Protein AF-A0A136NRT7-F1 (afdb_monomer_lite)

Structure (mmCIF, N/CA/C/O backbone):
data_AF-A0A136NRT7-F1
#
_entry.id   AF-A0A136NRT7-F1
#
loop_
_atom_site.group_PDB
_atom_site.id
_atom_site.type_symbol
_atom_site.label_atom_id
_atom_site.label_alt_id
_atom_site.label_comp_id
_atom_site.label_asym_id
_atom_site.label_entity_id
_atom_site.label_seq_id
_atom_site.pdbx_PDB_ins_code
_atom_site.Cartn_x
_atom_site.Cartn_y
_atom_site.Cartn_z
_atom_site.occupancy
_atom_site.B_iso_or_equiv
_atom_site.auth_seq_id
_atom_site.auth_comp_id
_atom_site.auth_asym_id
_atom_site.auth_atom_id
_atom_site.pdbx_PDB_model_num
ATOM 1 N N . MET A 1 1 ? -25.455 27.389 48.314 1.00 62.44 1 MET A N 1
ATOM 2 C CA . MET A 1 1 ? -24.664 26.148 48.124 1.00 62.44 1 MET A CA 1
ATOM 3 C C . MET A 1 1 ? -24.700 25.639 46.678 1.00 62.44 1 MET A C 1
ATOM 5 O O . MET A 1 1 ? -23.648 25.591 46.067 1.00 62.44 1 MET A O 1
ATOM 9 N N . LYS A 1 2 ? -25.865 25.372 46.060 1.00 59.81 2 LYS A N 1
ATOM 10 C CA . LYS A 1 2 ? -25.959 24.835 44.675 1.00 59.81 2 LYS A CA 1
ATOM 11 C C . LYS A 1 2 ? -25.265 25.674 43.575 1.00 59.81 2 LYS A C 1
ATOM 13 O O . LYS A 1 2 ? -24.617 25.111 42.704 1.00 59.81 2 LYS A O 1
ATOM 18 N N . LYS A 1 3 ? -25.339 27.013 43.639 1.00 60.66 3 LYS A N 1
ATOM 19 C CA . LYS A 1 3 ? -24.697 27.920 42.656 1.00 60.66 3 LYS A CA 1
ATOM 20 C C . LYS A 1 3 ? -23.161 27.921 42.726 1.00 60.66 3 LYS A C 1
ATOM 22 O O . LYS A 1 3 ? -22.510 28.147 41.716 1.00 60.66 3 LYS A O 1
ATOM 27 N N . SER A 1 4 ? -22.597 27.629 43.901 1.00 67.88 4 SER A N 1
ATOM 28 C CA . SER A 1 4 ? -21.144 27.531 44.093 1.00 67.88 4 SER A CA 1
ATOM 29 C C . SER A 1 4 ? -20.581 26.259 43.452 1.00 67.88 4 SER A C 1
ATOM 31 O O . SER A 1 4 ? -19.532 26.335 42.829 1.00 67.88 4 SER A O 1
ATOM 33 N N . PHE A 1 5 ? -21.314 25.139 43.487 1.00 79.19 5 PHE A N 1
ATOM 34 C CA . PHE A 1 5 ? -20.915 23.916 42.777 1.00 79.19 5 PHE A CA 1
ATOM 35 C C . PHE A 1 5 ? -20.876 24.097 41.257 1.00 79.19 5 PHE A C 1
ATOM 37 O O . PHE A 1 5 ? -19.944 23.628 40.614 1.00 79.19 5 PHE A O 1
ATOM 44 N N . ILE A 1 6 ? -21.851 24.813 40.688 1.00 82.56 6 ILE A N 1
ATOM 45 C CA . ILE A 1 6 ? -21.887 25.111 39.246 1.00 82.56 6 ILE A CA 1
ATOM 46 C C . ILE A 1 6 ? -20.675 25.955 38.845 1.00 82.56 6 ILE A C 1
ATOM 48 O O . ILE A 1 6 ? -20.035 25.682 37.836 1.00 82.56 6 ILE A O 1
ATOM 52 N N . PHE A 1 7 ? -20.327 26.951 39.659 1.00 81.25 7 PHE A N 1
ATOM 53 C CA . PHE A 1 7 ? -19.180 27.813 39.398 1.00 81.25 7 PHE A CA 1
ATOM 54 C C . PHE A 1 7 ? -17.852 27.045 39.466 1.00 81.25 7 PHE A C 1
ATOM 56 O O . PHE A 1 7 ? -17.025 27.163 38.567 1.00 81.25 7 PHE A O 1
ATOM 63 N N . SER A 1 8 ? -17.679 26.188 40.477 1.00 80.50 8 SER A N 1
ATOM 64 C CA . SER A 1 8 ? -16.511 25.307 40.587 1.00 80.50 8 SER A CA 1
ATOM 65 C C . SER A 1 8 ? -16.419 24.310 39.427 1.00 80.50 8 SER A C 1
ATOM 67 O O . SER A 1 8 ? -15.330 24.058 38.924 1.00 80.50 8 SER A O 1
ATOM 69 N N . PHE A 1 9 ? -17.551 23.781 38.958 1.00 80.56 9 PHE A N 1
ATOM 70 C CA . PHE A 1 9 ? -17.604 22.874 37.812 1.00 80.56 9 PHE A CA 1
ATOM 71 C C . PHE A 1 9 ? -17.206 23.565 36.497 1.00 80.56 9 PHE A C 1
ATOM 73 O O . PHE A 1 9 ? -16.439 23.011 35.713 1.00 80.56 9 PHE A O 1
ATOM 80 N N . LEU A 1 10 ? -17.656 24.806 36.285 1.00 79.81 10 LEU A N 1
ATOM 81 C CA . LEU A 1 10 ? -17.279 25.612 35.118 1.00 79.81 10 LEU A CA 1
ATOM 82 C C . LEU A 1 10 ? -15.787 25.982 35.120 1.00 79.81 10 LEU A C 1
ATOM 84 O O . LEU A 1 10 ? -15.146 25.938 34.072 1.00 79.81 10 LEU A O 1
ATOM 88 N N . LEU A 1 11 ? -15.218 26.272 36.293 1.00 79.62 11 LEU A N 1
ATOM 89 C CA . LEU A 1 11 ? -13.782 26.522 36.460 1.00 79.62 11 LEU A CA 1
ATOM 90 C C . LEU A 1 11 ? -12.930 25.309 36.058 1.00 79.62 11 LEU A C 1
ATOM 92 O O . LEU A 1 11 ? -11.921 25.467 35.374 1.00 79.62 11 LEU A O 1
ATOM 96 N N . ILE A 1 12 ? -13.367 24.099 36.416 1.00 80.56 12 ILE A N 1
ATOM 97 C CA . ILE A 1 12 ? -12.674 22.850 36.065 1.00 80.56 12 ILE A CA 1
ATOM 98 C C . ILE A 1 12 ? -12.711 22.599 34.550 1.00 80.56 12 ILE A C 1
ATOM 100 O O . ILE A 1 12 ? -11.695 22.227 33.967 1.00 80.56 12 ILE A O 1
ATOM 104 N N . LEU A 1 13 ? -13.847 22.855 33.895 1.00 73.50 13 LEU A N 1
ATOM 105 C CA . LEU A 1 13 ? -13.987 22.718 32.439 1.00 73.50 13 LEU A CA 1
ATOM 106 C C . LEU A 1 13 ? -13.088 23.693 31.664 1.00 73.50 13 LEU A C 1
ATOM 108 O O . LEU A 1 13 ? -12.546 23.323 30.627 1.00 73.50 13 LEU A O 1
ATOM 112 N N . SER A 1 14 ? -12.889 24.912 32.177 1.00 72.94 14 SER A N 1
ATOM 113 C CA . SER A 1 14 ? -12.025 25.918 31.538 1.00 72.94 14 SER A CA 1
ATOM 114 C C . SER A 1 14 ? -10.520 25.672 31.696 1.00 72.94 14 SER A C 1
ATOM 116 O O . SER A 1 14 ? -9.730 26.275 30.977 1.00 72.94 14 SER A O 1
ATOM 118 N N . ALA A 1 15 ? -10.115 24.795 32.620 1.00 75.94 15 ALA A N 1
ATOM 119 C CA . ALA A 1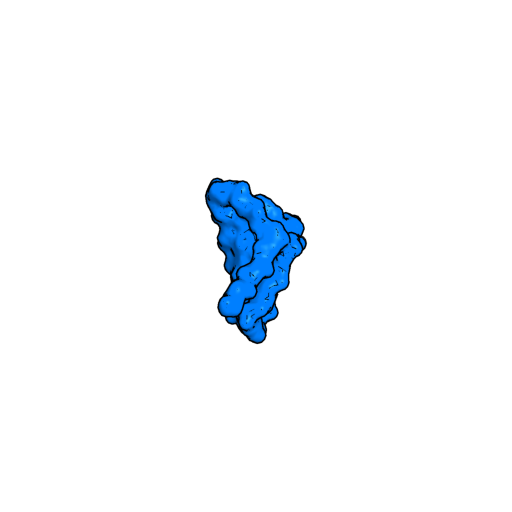 15 ? -8.712 24.471 32.884 1.00 75.94 15 ALA A CA 1
ATOM 120 C C . ALA A 1 15 ? -8.207 23.252 32.090 1.00 75.94 15 ALA A C 1
ATOM 122 O O . ALA A 1 15 ? -7.029 22.900 32.173 1.00 75.94 15 ALA A O 1
ATOM 123 N N . ALA A 1 16 ? -9.080 22.582 31.332 1.00 76.81 16 ALA A N 1
ATOM 124 C CA . ALA A 1 16 ? -8.680 21.470 30.485 1.00 76.81 16 ALA A CA 1
ATOM 125 C C . ALA A 1 16 ? -7.903 21.991 29.265 1.00 76.81 16 ALA A C 1
ATOM 127 O O . ALA A 1 16 ? -8.403 22.817 28.502 1.00 76.81 16 ALA A O 1
ATOM 128 N N . ASN A 1 17 ? -6.687 21.484 29.054 1.00 75.88 17 ASN A N 1
ATOM 129 C CA . ASN A 1 17 ? -5.938 21.737 27.826 1.00 75.88 17 ASN A CA 1
ATOM 130 C C . ASN A 1 17 ? -6.639 21.019 26.662 1.00 75.88 17 ASN A C 1
ATOM 132 O O . ASN A 1 17 ? -6.457 19.818 26.464 1.00 75.88 17 ASN A O 1
ATOM 136 N N . ILE A 1 18 ? -7.475 21.744 25.917 1.00 75.75 18 ILE A N 1
ATOM 137 C CA . ILE A 1 18 ? -8.085 21.248 24.682 1.00 75.75 18 ILE A CA 1
ATOM 138 C C . ILE A 1 18 ? -7.076 21.487 23.561 1.00 75.75 18 ILE A C 1
ATOM 140 O O . ILE A 1 18 ? -6.943 22.597 23.047 1.00 75.75 18 ILE A O 1
ATOM 144 N N . PHE A 1 19 ? -6.335 20.446 23.200 1.00 74.81 19 PHE A N 1
ATOM 145 C CA . PHE A 1 19 ? -5.473 20.490 22.027 1.00 74.81 19 PHE A CA 1
ATOM 146 C C . PHE A 1 19 ? -6.351 20.396 20.778 1.00 74.81 19 PHE A C 1
ATOM 148 O O . PHE A 1 19 ? -7.180 19.490 20.665 1.00 74.81 19 PHE A O 1
ATOM 155 N N . SER A 1 20 ? -6.181 21.317 19.828 1.00 73.44 20 SER A N 1
ATOM 156 C CA . SER A 1 20 ? -6.654 21.061 18.468 1.00 73.44 20 SER A CA 1
ATOM 157 C C . SER A 1 20 ? -5.939 19.822 17.918 1.00 73.44 20 SER A C 1
ATOM 159 O O . SER A 1 20 ? -4.895 19.411 18.433 1.00 73.44 20 SER A O 1
ATOM 161 N N . GLN A 1 21 ? -6.518 19.199 16.888 1.00 76.81 21 GLN A N 1
ATOM 162 C CA . GLN A 1 21 ? -5.901 18.062 16.202 1.00 76.81 21 GLN A CA 1
ATOM 163 C C . GLN A 1 21 ? -4.400 18.304 15.962 1.00 76.81 21 GLN A C 1
ATOM 165 O O . GLN A 1 21 ? -3.997 19.408 15.589 1.00 76.81 21 GLN A O 1
ATOM 170 N N . SER A 1 22 ? -3.585 17.277 16.222 1.00 73.31 22 SER A N 1
ATOM 171 C CA . SER A 1 22 ? -2.116 17.325 16.192 1.00 73.31 22 SER A CA 1
ATOM 172 C C . SER A 1 22 ? -1.580 17.486 14.759 1.00 73.31 22 SER A C 1
ATOM 174 O O . SER A 1 22 ? -1.010 16.571 14.174 1.00 73.31 22 SER A O 1
ATOM 176 N N . GLY A 1 23 ? -1.797 18.664 14.175 1.00 81.25 23 GLY A N 1
ATOM 177 C CA . GLY A 1 23 ? -1.382 19.010 12.821 1.00 81.25 23 GLY A CA 1
ATOM 178 C C . GLY A 1 23 ? -2.192 18.334 11.712 1.00 81.25 23 GLY A C 1
ATOM 179 O O . GLY A 1 23 ? -3.221 17.691 11.933 1.00 81.25 23 GLY A O 1
ATOM 180 N N . TRP A 1 24 ? -1.718 18.532 10.483 1.00 78.31 24 TRP A N 1
ATOM 181 C CA . TRP A 1 24 ? -2.224 17.842 9.303 1.00 78.31 24 TRP A CA 1
ATOM 182 C C . TRP A 1 24 ? -1.582 16.464 9.203 1.00 78.31 24 TRP A C 1
ATOM 184 O O . TRP A 1 24 ? -0.360 16.338 9.238 1.00 78.31 24 TRP A O 1
ATOM 194 N N . PHE A 1 25 ? -2.412 15.443 9.031 1.00 77.88 25 PHE A N 1
ATOM 195 C CA . PHE A 1 25 ? -1.971 14.086 8.750 1.00 77.88 25 PHE A CA 1
ATOM 196 C C . PHE A 1 25 ? -2.744 13.538 7.555 1.00 77.88 25 PHE A C 1
ATOM 198 O O . PHE A 1 25 ? -3.887 13.926 7.304 1.00 77.88 25 PHE A O 1
ATOM 205 N N . TRP A 1 26 ? -2.096 12.663 6.789 1.00 79.06 26 TRP A N 1
ATOM 206 C CA . TRP A 1 26 ? -2.705 12.009 5.633 1.00 79.06 26 TRP A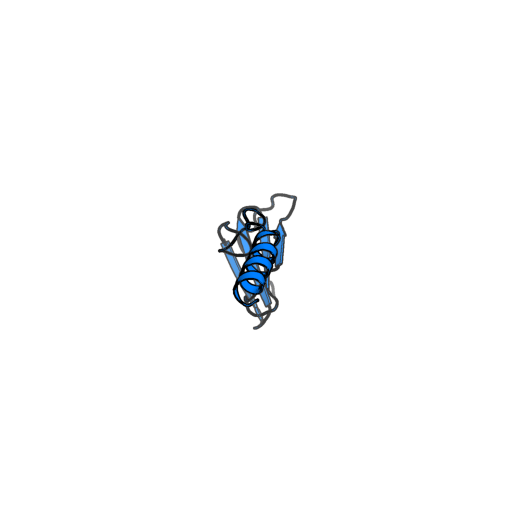 CA 1
ATOM 207 C C . TRP A 1 26 ? -3.953 11.230 6.111 1.00 79.06 26 TRP A C 1
ATOM 209 O O . TRP A 1 26 ? -3.848 10.406 7.018 1.00 79.06 26 TRP A O 1
ATOM 219 N N . GLN A 1 27 ? -5.135 11.516 5.544 1.00 77.62 27 GLN A N 1
ATOM 220 C CA . GLN A 1 27 ? -6.391 10.794 5.818 1.00 77.62 27 GLN A CA 1
ATOM 221 C C . GLN A 1 27 ? -6.768 9.670 4.831 1.00 77.62 27 GLN A C 1
ATOM 223 O O . GLN A 1 27 ? -6.769 8.525 5.250 1.00 77.62 27 GLN A O 1
ATOM 228 N N . ASN A 1 28 ? -7.102 9.950 3.562 1.00 80.75 28 ASN A N 1
ATOM 229 C CA . ASN A 1 28 ? -7.364 8.943 2.511 1.00 80.75 28 ASN A CA 1
ATOM 230 C C . ASN A 1 28 ? -7.037 9.408 1.072 1.00 80.75 28 ASN A C 1
ATOM 232 O O . ASN A 1 28 ? -7.530 10.471 0.680 1.00 80.75 28 ASN A O 1
ATOM 236 N N . PRO A 1 29 ? -6.319 8.615 0.253 1.00 79.44 29 PRO A N 1
ATOM 237 C CA . PRO A 1 29 ? -5.976 7.206 0.478 1.00 79.44 29 PRO A CA 1
ATOM 238 C C . PRO A 1 29 ? -4.782 6.969 1.421 1.00 79.44 29 PRO A C 1
ATOM 240 O O . PRO A 1 29 ? -3.758 7.644 1.355 1.00 79.44 29 PRO A O 1
ATOM 243 N N . LEU A 1 30 ? -4.910 5.960 2.291 1.00 81.06 30 LEU A N 1
ATOM 244 C CA . LEU A 1 30 ? -3.788 5.394 3.045 1.00 81.06 30 LEU A CA 1
ATOM 245 C C . LEU A 1 30 ? -3.131 4.251 2.254 1.00 81.06 30 LEU A C 1
ATOM 247 O O . LEU A 1 30 ? -3.829 3.507 1.565 1.00 81.06 30 LEU A O 1
ATOM 251 N N . PRO A 1 31 ? -1.809 4.044 2.393 1.00 88.25 31 PRO A N 1
ATOM 252 C CA . PRO A 1 31 ? -0.865 4.846 3.176 1.00 88.25 31 PRO A CA 1
ATOM 253 C C . PRO A 1 31 ? -0.293 6.046 2.399 1.00 88.25 31 PRO A C 1
ATOM 255 O O . PRO A 1 31 ? 0.570 6.747 2.920 1.00 88.25 31 PRO A O 1
ATOM 258 N N . GLN A 1 32 ? -0.692 6.239 1.139 1.00 88.50 32 GLN A N 1
ATOM 259 C CA . GLN A 1 32 ? -0.035 7.147 0.200 1.00 88.50 32 GLN A CA 1
ATOM 260 C C . GLN A 1 32 ? -0.989 7.554 -0.940 1.00 88.50 32 GLN A C 1
ATOM 262 O O . GLN A 1 32 ? -1.926 6.815 -1.236 1.00 88.50 32 GLN A O 1
ATOM 267 N N . GLY A 1 33 ? -0.733 8.705 -1.576 1.00 89.00 33 GLY A N 1
ATOM 268 C CA . GLY A 1 33 ? -1.607 9.315 -2.595 1.00 89.00 33 GLY A CA 1
ATOM 269 C C . GLY A 1 33 ? -1.153 9.209 -4.054 1.00 89.00 33 GLY A C 1
ATOM 270 O O . GLY A 1 33 ? -1.806 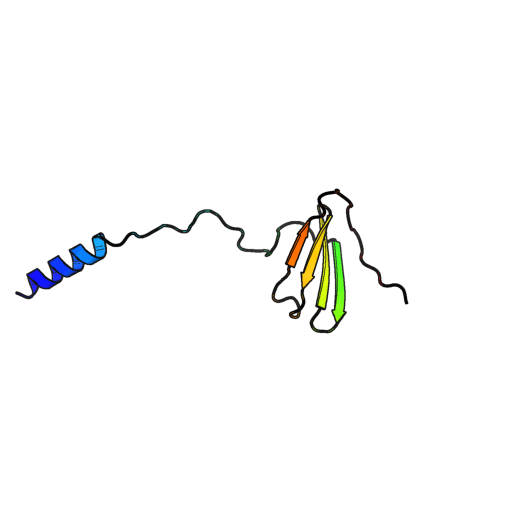9.783 -4.914 1.00 89.00 33 GLY A O 1
ATOM 271 N N . ASN A 1 34 ? -0.045 8.531 -4.330 1.00 90.31 34 ASN A N 1
ATOM 272 C CA . ASN A 1 34 ? 0.469 8.289 -5.674 1.00 90.31 34 ASN A CA 1
ATOM 273 C C . ASN A 1 34 ? -0.277 7.156 -6.387 1.00 90.31 34 ASN A C 1
ATOM 275 O O . ASN A 1 34 ? -0.800 6.229 -5.753 1.00 90.31 34 ASN A O 1
ATOM 279 N N . ASP A 1 35 ? -0.222 7.186 -7.714 1.00 91.62 35 ASP A N 1
ATOM 280 C CA . ASP A 1 35 ? -0.874 6.201 -8.567 1.00 91.62 35 ASP A CA 1
ATOM 281 C C . ASP A 1 35 ? -0.316 4.790 -8.356 1.00 91.62 35 ASP A C 1
ATOM 283 O O . ASP A 1 35 ? 0.887 4.578 -8.182 1.00 91.62 35 ASP A O 1
ATOM 287 N N . ILE A 1 36 ? -1.212 3.803 -8.391 1.00 92.44 36 ILE A N 1
ATOM 288 C CA . ILE A 1 36 ? -0.874 2.379 -8.337 1.00 92.44 36 ILE A CA 1
ATOM 289 C C . ILE A 1 36 ? -0.783 1.856 -9.771 1.00 92.44 36 ILE A C 1
ATOM 291 O O . ILE A 1 36 ? -1.748 1.951 -10.526 1.00 92.44 36 ILE A O 1
ATOM 295 N N . TYR A 1 37 ? 0.355 1.265 -10.133 1.00 93.75 37 TYR A N 1
ATOM 296 C CA . TYR A 1 37 ? 0.598 0.742 -11.479 1.00 93.75 37 TYR A CA 1
ATOM 297 C C . TYR A 1 37 ? 0.224 -0.732 -11.638 1.00 93.75 37 TYR A C 1
ATOM 299 O O . TYR A 1 37 ? -0.307 -1.118 -12.675 1.00 93.75 37 TYR A O 1
ATOM 307 N N . ASP A 1 38 ? 0.486 -1.564 -10.629 1.00 95.12 38 ASP A N 1
ATOM 308 C CA . ASP A 1 38 ? 0.115 -2.983 -10.651 1.00 95.12 38 ASP A CA 1
ATOM 309 C C . ASP A 1 38 ? -0.087 -3.511 -9.228 1.00 95.12 38 ASP A C 1
ATOM 311 O O . ASP A 1 38 ? 0.555 -3.050 -8.281 1.00 95.12 38 ASP A O 1
ATOM 315 N N . VAL A 1 39 ? -0.967 -4.504 -9.092 1.00 94.94 39 VAL A N 1
ATOM 316 C CA . VAL A 1 39 ? -1.250 -5.217 -7.843 1.00 94.94 39 VAL A CA 1
ATOM 317 C C . VAL A 1 39 ? -1.249 -6.714 -8.121 1.00 94.94 39 VAL A C 1
ATOM 319 O O . VAL A 1 39 ? -1.921 -7.190 -9.037 1.00 94.94 39 VAL A O 1
ATOM 322 N N . LYS A 1 40 ? -0.530 -7.484 -7.301 1.00 96.25 40 LYS A N 1
ATOM 323 C CA . LYS A 1 40 ? -0.532 -8.949 -7.362 1.00 96.25 40 LYS A CA 1
ATOM 324 C C . LYS A 1 40 ? -0.903 -9.560 -6.028 1.00 96.25 40 LYS A C 1
ATOM 326 O O . LYS A 1 40 ? -0.275 -9.298 -5.002 1.00 96.25 40 LYS A O 1
ATOM 331 N N . ILE A 1 41 ? -1.905 -10.427 -6.082 1.00 96.19 41 ILE A N 1
ATOM 332 C CA . ILE A 1 41 ? -2.328 -11.263 -4.965 1.00 96.19 41 ILE A CA 1
ATOM 333 C C . ILE A 1 41 ? -1.423 -12.494 -4.943 1.00 96.19 41 ILE A C 1
ATOM 335 O O . ILE A 1 41 ? -1.329 -13.219 -5.930 1.00 96.19 41 ILE A O 1
ATOM 339 N N . ILE A 1 42 ? -0.748 -12.710 -3.816 1.00 96.00 42 ILE A N 1
ATOM 340 C CA . ILE A 1 42 ? 0.092 -13.891 -3.576 1.00 96.00 42 ILE A CA 1
ATOM 341 C C . ILE A 1 42 ? -0.765 -15.005 -2.971 1.00 96.00 42 ILE A C 1
ATOM 343 O O . ILE A 1 42 ? -0.638 -16.168 -3.339 1.00 96.00 42 ILE A O 1
ATOM 347 N N . ASN A 1 43 ? -1.638 -14.647 -2.030 1.00 96.62 43 ASN A N 1
ATOM 348 C CA . ASN A 1 43 ? -2.646 -15.519 -1.433 1.00 96.62 43 ASN A CA 1
ATOM 349 C C . ASN A 1 43 ? -3.756 -14.665 -0.791 1.00 96.62 43 ASN A C 1
ATOM 351 O O . ASN A 1 43 ? -3.697 -13.439 -0.844 1.00 96.62 43 ASN A O 1
ATOM 355 N N . ASN A 1 44 ? -4.739 -15.298 -0.142 1.00 97.50 44 ASN A N 1
ATOM 356 C CA . ASN A 1 44 ? -5.904 -14.615 0.448 1.00 97.50 44 ASN A CA 1
ATOM 357 C C . ASN A 1 44 ? -5.555 -13.484 1.432 1.00 97.50 44 ASN A C 1
ATOM 359 O O . ASN A 1 44 ? -6.356 -12.570 1.622 1.00 97.50 44 ASN A O 1
ATOM 363 N N . ASN A 1 45 ? -4.378 -13.539 2.057 1.00 97.94 45 ASN A N 1
ATOM 364 C CA . ASN A 1 45 ? -3.960 -12.568 3.063 1.00 97.94 45 ASN A CA 1
ATOM 365 C C . ASN A 1 45 ? -2.893 -11.609 2.530 1.00 97.94 45 ASN A C 1
ATOM 367 O O . ASN A 1 45 ? -2.812 -10.479 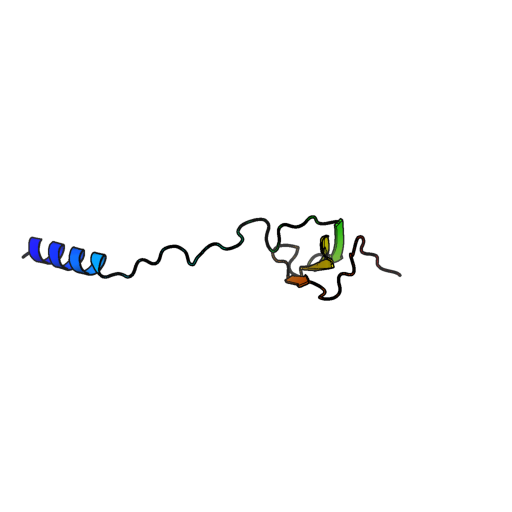3.004 1.00 97.94 45 ASN A O 1
ATOM 371 N N . THR A 1 46 ? -2.089 -12.033 1.555 1.00 96.94 46 THR A N 1
ATOM 372 C CA . THR A 1 46 ? -0.901 -11.303 1.110 1.00 96.94 46 THR A CA 1
ATOM 373 C C . THR A 1 46 ? -1.039 -10.801 -0.319 1.00 96.94 46 THR A C 1
ATOM 375 O O . THR A 1 46 ? -1.253 -11.584 -1.246 1.00 96.94 46 THR A O 1
ATOM 378 N N . ALA A 1 47 ? -0.800 -9.506 -0.511 1.00 97.06 47 ALA A N 1
ATOM 379 C CA . ALA A 1 47 ? -0.680 -8.884 -1.824 1.00 97.06 47 ALA A CA 1
ATOM 380 C C . ALA A 1 47 ? 0.439 -7.833 -1.841 1.00 97.06 47 ALA A C 1
ATOM 382 O O . ALA A 1 47 ? 0.842 -7.307 -0.798 1.00 97.06 47 ALA A O 1
ATOM 383 N N . LEU A 1 48 ? 0.943 -7.553 -3.039 1.00 95.19 48 LEU A N 1
ATOM 384 C CA . LEU A 1 48 ? 1.927 -6.512 -3.321 1.00 95.19 48 LEU A CA 1
ATOM 385 C C . LEU A 1 48 ? 1.334 -5.517 -4.313 1.00 95.19 48 LEU A C 1
ATOM 387 O O . LEU A 1 48 ? 0.639 -5.933 -5.238 1.00 95.19 48 LEU A O 1
ATOM 391 N N . ALA A 1 49 ? 1.640 -4.236 -4.147 1.00 94.44 49 ALA A N 1
ATOM 392 C CA . ALA A 1 49 ? 1.321 -3.201 -5.118 1.00 94.44 49 ALA A CA 1
ATOM 393 C C . ALA A 1 49 ? 2.556 -2.349 -5.398 1.00 94.44 49 ALA A C 1
ATOM 395 O O . ALA A 1 49 ? 3.328 -2.053 -4.488 1.00 94.44 49 ALA A O 1
ATOM 396 N N . VAL A 1 50 ? 2.744 -1.973 -6.656 1.00 93.19 50 VAL A N 1
ATOM 397 C CA . VAL A 1 50 ? 3.789 -1.037 -7.077 1.00 93.19 50 VAL A CA 1
ATOM 398 C C . VAL A 1 50 ? 3.140 0.270 -7.482 1.00 93.19 50 VAL A C 1
ATOM 400 O O . VAL A 1 50 ? 2.104 0.273 -8.149 1.00 93.19 50 VAL A O 1
ATOM 403 N N . CYS A 1 51 ? 3.730 1.371 -7.049 1.00 91.50 51 CYS A N 1
ATOM 404 C CA . CYS A 1 51 ? 3.189 2.704 -7.255 1.00 91.50 51 CYS A CA 1
ATOM 405 C C . CYS A 1 51 ? 4.226 3.600 -7.938 1.00 91.50 51 CYS A C 1
ATOM 407 O O . CYS A 1 51 ? 5.376 3.201 -8.165 1.00 91.50 51 CYS A O 1
ATOM 409 N N . GLU A 1 52 ? 3.821 4.827 -8.249 1.00 89.69 52 GLU A N 1
ATOM 410 C CA . GLU A 1 52 ? 4.745 5.886 -8.650 1.00 89.69 52 GLU A CA 1
ATOM 411 C C . GLU A 1 52 ? 5.914 6.038 -7.658 1.00 89.69 52 GLU A C 1
ATOM 413 O O . GLU A 1 52 ? 5.878 5.538 -6.529 1.00 89.69 52 GLU A O 1
ATOM 418 N N . ASP A 1 53 ? 6.992 6.698 -8.087 1.00 86.62 53 ASP A N 1
ATOM 419 C CA . ASP A 1 53 ? 8.160 6.978 -7.241 1.00 86.62 53 ASP A CA 1
ATOM 420 C C . ASP A 1 53 ? 8.926 5.749 -6.715 1.00 86.62 53 ASP A C 1
ATOM 422 O O . ASP A 1 53 ? 9.735 5.859 -5.789 1.00 86.62 53 ASP A O 1
ATOM 426 N N . GLY A 1 54 ? 8.700 4.570 -7.304 1.00 86.12 54 GLY A N 1
ATOM 427 C CA . GLY A 1 54 ? 9.355 3.333 -6.867 1.00 86.12 54 GLY A CA 1
ATOM 428 C C . GLY A 1 54 ? 8.861 2.854 -5.499 1.00 86.12 54 GLY A C 1
ATOM 429 O O . GLY A 1 54 ? 9.591 2.178 -4.769 1.00 86.12 54 GLY A O 1
ATOM 430 N N . ILE A 1 55 ? 7.630 3.219 -5.135 1.00 90.31 55 ILE A N 1
ATOM 431 C CA . ILE A 1 55 ? 6.985 2.766 -3.906 1.00 90.31 55 ILE A CA 1
ATOM 432 C C . ILE A 1 55 ? 6.491 1.330 -4.089 1.00 90.31 55 ILE A C 1
ATOM 434 O O . ILE A 1 55 ? 5.824 0.992 -5.068 1.00 90.31 55 ILE A O 1
ATOM 438 N N . LEU A 1 56 ? 6.796 0.493 -3.100 1.00 91.69 56 LEU A N 1
ATOM 439 C CA . LEU A 1 56 ? 6.261 -0.849 -2.949 1.00 91.69 56 LEU A CA 1
ATOM 440 C C . LEU A 1 56 ? 5.361 -0.887 -1.714 1.00 91.69 56 LEU A C 1
ATOM 442 O O . LEU A 1 56 ? 5.790 -0.580 -0.598 1.00 91.69 56 LEU A O 1
ATOM 446 N N . LEU A 1 57 ? 4.120 -1.310 -1.913 1.00 94.12 57 LEU A N 1
ATOM 447 C CA . LEU A 1 57 ? 3.172 -1.580 -0.845 1.00 94.12 57 LEU A CA 1
ATOM 448 C C . LEU A 1 57 ? 3.030 -3.087 -0.647 1.00 94.12 57 LEU A C 1
ATOM 450 O O . LEU A 1 57 ? 2.965 -3.854 -1.610 1.00 94.12 57 LEU A O 1
ATOM 454 N N . LYS A 1 58 ? 2.929 -3.516 0.612 1.00 95.19 58 LYS A N 1
ATOM 455 C CA . LYS A 1 58 ? 2.641 -4.910 0.971 1.00 95.19 58 LYS A CA 1
ATOM 456 C C . LYS A 1 58 ? 1.532 -4.996 2.006 1.00 95.19 58 LYS A C 1
ATOM 458 O O . LYS A 1 58 ? 1.616 -4.352 3.045 1.00 95.19 58 LYS A O 1
ATOM 463 N N . THR A 1 59 ? 0.559 -5.866 1.779 1.00 96.88 59 THR A N 1
ATOM 464 C CA . THR A 1 59 ? -0.419 -6.269 2.798 1.00 96.88 59 THR A CA 1
ATOM 465 C C . THR A 1 59 ? -0.203 -7.727 3.191 1.00 96.88 59 THR A C 1
ATOM 467 O O . THR A 1 59 ? 0.291 -8.524 2.392 1.00 96.88 59 THR A O 1
ATOM 470 N N . THR A 1 60 ? -0.553 -8.067 4.430 1.00 97.75 60 THR A N 1
ATOM 471 C CA . THR A 1 60 ? -0.618 -9.445 4.953 1.00 97.75 60 THR A CA 1
ATOM 472 C C . THR A 1 60 ? -1.938 -9.707 5.688 1.00 97.75 60 THR A C 1
ATOM 474 O O . THR A 1 60 ? -2.042 -10.654 6.464 1.00 97.75 60 THR A O 1
ATOM 477 N N . ASN A 1 61 ? -2.932 -8.838 5.489 1.00 97.06 61 ASN A N 1
ATOM 478 C CA . ASN A 1 61 ? -4.250 -8.892 6.114 1.00 97.06 61 ASN A CA 1
ATOM 479 C C . ASN A 1 61 ? -5.360 -8.544 5.107 1.00 97.06 61 ASN A C 1
ATOM 481 O O . ASN A 1 61 ? -6.237 -7.731 5.388 1.00 97.06 61 ASN A O 1
ATOM 485 N N . SER A 1 62 ? -5.291 -9.144 3.915 1.00 96.06 62 SER A N 1
ATOM 486 C CA . SER A 1 62 ? -6.317 -9.044 2.862 1.00 96.06 62 SER A CA 1
ATOM 487 C C . SER A 1 62 ? -6.595 -7.610 2.392 1.00 96.06 62 SER A C 1
ATOM 489 O O . SER A 1 62 ? -7.714 -7.279 2.014 1.00 96.06 62 SER A O 1
ATOM 491 N N . GLY A 1 63 ? -5.579 -6.744 2.416 1.00 93.56 63 GLY A N 1
ATOM 492 C CA . GLY A 1 63 ? -5.686 -5.360 1.952 1.00 93.56 63 GLY A CA 1
ATOM 493 C C . GLY A 1 63 ? -6.263 -4.385 2.975 1.00 93.56 63 GLY A C 1
ATOM 494 O O . GLY A 1 63 ? -6.415 -3.216 2.634 1.00 93.56 63 GLY A O 1
ATOM 495 N N . VAL A 1 64 ? -6.535 -4.825 4.213 1.00 93.25 64 VAL A N 1
ATOM 496 C CA . VAL A 1 64 ? -7.003 -3.930 5.286 1.00 93.25 64 VAL A CA 1
ATOM 497 C C . VAL A 1 64 ? -5.945 -2.872 5.596 1.00 93.25 64 VAL A C 1
ATOM 499 O O . VAL A 1 64 ? -6.272 -1.695 5.671 1.00 93.25 64 VAL A O 1
ATOM 502 N N . ASN A 1 65 ? -4.675 -3.279 5.723 1.00 93.12 65 ASN A N 1
ATOM 503 C CA . ASN A 1 65 ? -3.548 -2.366 5.914 1.00 93.12 65 ASN A CA 1
ATOM 504 C C . ASN A 1 65 ? -2.406 -2.687 4.944 1.00 93.12 65 ASN A C 1
ATOM 506 O O . ASN A 1 65 ? -2.158 -3.852 4.616 1.00 93.12 65 ASN A O 1
ATOM 510 N N . TRP A 1 66 ? -1.663 -1.651 4.549 1.00 94.38 66 TRP A N 1
ATOM 511 C CA . TRP A 1 66 ? -0.502 -1.760 3.668 1.00 94.38 66 TRP A CA 1
ATOM 512 C C . TRP A 1 66 ? 0.739 -1.161 4.329 1.00 94.38 66 TRP A C 1
ATOM 514 O O . TRP A 1 66 ? 0.741 -0.007 4.751 1.00 94.38 66 TRP A O 1
ATOM 524 N N . ALA A 1 67 ? 1.810 -1.946 4.396 1.00 93.94 67 ALA A N 1
ATOM 525 C CA . ALA A 1 67 ? 3.136 -1.469 4.744 1.00 93.94 67 ALA A CA 1
ATOM 526 C C . ALA A 1 67 ? 3.726 -0.702 3.555 1.00 93.94 67 ALA A C 1
ATOM 528 O O . ALA A 1 67 ? 3.744 -1.214 2.435 1.00 93.94 67 ALA A O 1
ATOM 529 N N . TYR A 1 68 ? 4.211 0.509 3.822 1.00 91.31 68 TYR A N 1
ATOM 530 C CA . TYR A 1 68 ? 4.823 1.400 2.842 1.00 91.31 68 TYR A CA 1
ATOM 531 C C . TYR A 1 68 ? 6.345 1.233 2.837 1.00 91.31 68 TYR A C 1
ATOM 533 O O . TYR A 1 68 ? 6.987 1.388 3.876 1.00 91.31 68 TYR A O 1
ATOM 541 N N . ASN A 1 69 ? 6.931 0.951 1.673 1.00 84.88 69 ASN A N 1
ATOM 542 C CA . ASN A 1 69 ? 8.377 0.931 1.490 1.00 84.88 69 ASN A CA 1
ATOM 543 C C . ASN A 1 69 ? 8.753 1.715 0.226 1.00 84.88 69 ASN A C 1
ATOM 545 O O . ASN A 1 69 ? 8.398 1.319 -0.883 1.00 84.88 69 ASN A O 1
ATOM 549 N N . LYS A 1 70 ? 9.463 2.836 0.395 1.00 81.25 70 LYS A N 1
ATOM 550 C CA . LYS A 1 70 ? 10.021 3.611 -0.718 1.00 81.25 70 LYS A C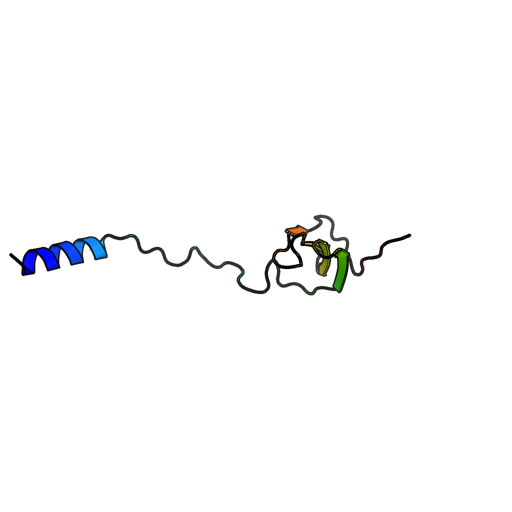A 1
ATOM 551 C C . LYS A 1 70 ? 11.475 3.212 -0.920 1.00 81.25 70 LYS A C 1
ATOM 553 O O . LYS A 1 70 ? 12.286 3.351 -0.003 1.00 81.25 70 LYS A O 1
ATOM 558 N N . ASN A 1 71 ? 11.808 2.761 -2.125 1.00 76.81 71 ASN A N 1
ATOM 559 C CA . ASN A 1 71 ? 13.200 2.548 -2.486 1.00 76.81 71 ASN A CA 1
ATOM 560 C C . ASN A 1 71 ? 13.909 3.910 -2.597 1.00 76.81 71 ASN A C 1
ATOM 562 O O . ASN A 1 71 ? 13.425 4.814 -3.273 1.00 76.81 71 ASN A O 1
ATOM 566 N N . GLN A 1 72 ? 15.042 4.073 -1.908 1.00 74.06 72 GLN A N 1
ATOM 567 C CA . GLN A 1 72 ? 15.821 5.318 -1.944 1.00 74.06 72 GLN A CA 1
ATOM 568 C C . GLN A 1 72 ? 16.515 5.529 -3.297 1.00 74.06 72 GLN A C 1
ATOM 570 O O . GLN A 1 72 ? 16.797 6.662 -3.675 1.00 74.06 72 GLN A O 1
ATOM 575 N N . ASN A 1 73 ? 16.739 4.448 -4.047 1.00 71.25 73 ASN A N 1
ATOM 576 C CA . ASN A 1 73 ? 17.148 4.510 -5.441 1.00 71.25 73 ASN A CA 1
ATOM 577 C C . ASN A 1 73 ? 15.877 4.443 -6.291 1.00 71.25 73 ASN A C 1
ATOM 579 O O . ASN A 1 73 ? 15.153 3.452 -6.204 1.00 71.25 73 ASN A O 1
ATOM 583 N N . ALA A 1 74 ? 15.600 5.489 -7.077 1.00 63.22 74 ALA A N 1
ATOM 584 C CA . ALA A 1 74 ? 14.375 5.674 -7.866 1.00 63.22 74 ALA A CA 1
ATOM 585 C C . ALA A 1 74 ? 14.243 4.664 -9.027 1.00 63.22 74 ALA A C 1
ATOM 587 O O . ALA A 1 74 ? 14.239 5.015 -10.205 1.00 63.22 74 ALA A O 1
ATOM 588 N N . ILE A 1 75 ? 14.165 3.379 -8.697 1.00 70.06 75 ILE A N 1
ATOM 589 C CA . ILE A 1 75 ? 13.821 2.318 -9.629 1.00 70.06 75 ILE A CA 1
ATOM 590 C C . ILE A 1 75 ? 12.296 2.300 -9.699 1.00 70.06 75 ILE A C 1
ATOM 592 O O . ILE A 1 75 ? 11.619 1.899 -8.754 1.00 70.06 75 ILE A O 1
ATOM 596 N N . PHE A 1 76 ? 11.754 2.772 -10.817 1.00 75.69 76 PHE A N 1
ATOM 597 C CA . PHE A 1 76 ? 10.315 2.794 -11.048 1.00 75.69 76 PHE A CA 1
ATOM 598 C C . PHE A 1 76 ? 9.809 1.382 -11.345 1.00 75.69 76 PHE A C 1
ATOM 600 O O . PHE A 1 76 ? 10.079 0.816 -12.406 1.00 75.69 76 PHE A O 1
ATOM 607 N N . TYR A 1 77 ? 9.048 0.815 -10.414 1.00 79.19 77 TYR A N 1
ATOM 608 C CA . TYR A 1 77 ? 8.366 -0.455 -10.618 1.00 79.19 77 TYR A CA 1
ATOM 609 C C . TYR A 1 77 ? 7.043 -0.210 -11.351 1.00 79.19 77 TYR A C 1
ATOM 611 O O . TYR A 1 77 ? 6.165 0.465 -10.827 1.00 79.19 77 TYR A O 1
ATOM 619 N N . ARG A 1 78 ? 6.885 -0.753 -12.564 1.00 85.19 78 ARG A N 1
ATOM 620 C CA . ARG A 1 78 ? 5.631 -0.634 -13.340 1.00 85.19 78 ARG A CA 1
ATOM 621 C C . ARG A 1 78 ? 4.778 -1.901 -13.351 1.00 85.19 78 ARG A C 1
ATOM 623 O O . ARG A 1 78 ? 3.613 -1.841 -13.714 1.00 85.19 78 ARG A O 1
ATOM 630 N N . SER A 1 79 ? 5.354 -3.042 -12.988 1.00 86.25 79 SER A N 1
ATOM 631 C CA . SER A 1 79 ? 4.678 -4.339 -13.033 1.00 86.25 79 SER A CA 1
ATOM 632 C C . SER A 1 79 ? 5.302 -5.315 -12.047 1.00 86.25 79 SER A C 1
ATOM 634 O O . SER A 1 79 ? 6.508 -5.255 -11.802 1.00 86.25 79 SER A O 1
ATOM 636 N N . ILE A 1 80 ? 4.506 -6.261 -11.560 1.00 88.44 80 ILE A N 1
ATOM 637 C CA . ILE A 1 80 ? 4.950 -7.367 -10.711 1.00 88.44 80 ILE A CA 1
ATOM 638 C C . ILE A 1 80 ? 4.688 -8.678 -11.466 1.00 88.44 80 ILE A C 1
ATOM 640 O O . ILE A 1 80 ? 3.600 -8.898 -11.989 1.00 88.44 80 ILE A O 1
ATOM 644 N N . PHE A 1 81 ? 5.661 -9.583 -11.512 1.00 89.44 81 PHE A N 1
ATOM 645 C CA . PHE A 1 81 ? 5.485 -10.922 -12.083 1.00 89.44 81 PHE A CA 1
ATOM 646 C C . PHE A 1 81 ? 6.122 -11.976 -11.173 1.00 89.44 81 PHE A C 1
ATOM 648 O O . PHE A 1 81 ? 7.095 -11.700 -10.472 1.00 89.44 81 PHE A O 1
ATOM 655 N N . PHE A 1 82 ? 5.579 -13.192 -11.205 1.00 86.56 82 PHE A N 1
ATOM 656 C CA . PHE A 1 82 ? 6.174 -14.368 -10.576 1.00 86.56 82 PHE A CA 1
ATOM 657 C C . PHE A 1 82 ? 6.567 -15.349 -11.675 1.00 86.56 82 PHE A C 1
ATOM 659 O O . PHE A 1 82 ? 5.740 -1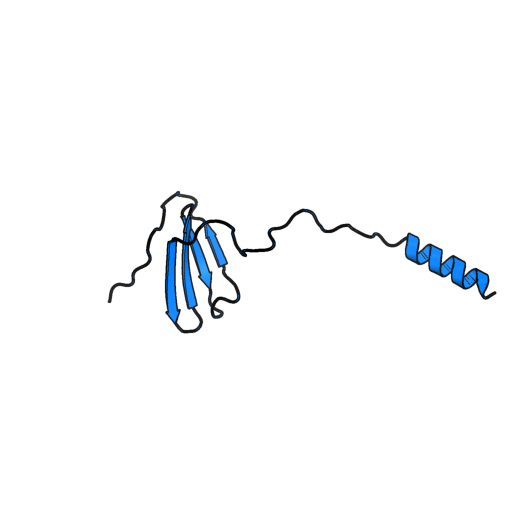5.682 -12.525 1.00 86.56 82 PHE A O 1
ATOM 666 N N . TYR A 1 83 ? 7.820 -15.798 -11.667 1.00 84.94 83 TYR A N 1
ATOM 667 C CA . TYR A 1 83 ? 8.243 -16.916 -12.504 1.00 84.94 83 TYR A CA 1
ATOM 668 C C . TYR A 1 83 ? 7.916 -18.229 -11.793 1.00 84.94 83 TYR A C 1
ATOM 670 O O . TYR A 1 83 ? 7.980 -18.302 -10.564 1.00 84.94 83 TYR A O 1
ATOM 678 N N . LYS A 1 84 ? 7.517 -19.227 -12.579 1.00 68.31 84 LYS A N 1
ATOM 679 C CA . LYS A 1 84 ? 7.270 -20.590 -12.113 1.00 68.31 84 LYS A CA 1
ATOM 680 C C . LYS A 1 84 ? 8.576 -21.368 -12.030 1.00 68.31 84 LYS A C 1
ATOM 682 O O . LYS A 1 84 ? 9.410 -21.175 -12.940 1.00 68.31 84 LYS A O 1
#

Radius of gyration: 23.9 Å; chains: 1; bounding box: 43×48×62 Å

Secondary structure (DSSP, 8-state):
-HHHHHHHHHHHHHTS-----SS----SSSS--SPEEEEEESSSS-EEEEEGGGEEEEESSTTSS-EEEE-SS-----------

Foldseek 3Di:
DVVVVVVVVVVVVVPDPDDDPPDDDDDPDPPDDFAWQDKDDPDQQWIWIFTAQRWIWIGRGNPPHTDIDHDPPRPHDRYDDDDD

Sequence (84 aa):
MKKSFIFSFLLILSAANIFSQSGWFWQNPLPQGNDIYDVKIINNNTALAVCEDGILLKTTNSGVNWAYNKNQNAIFYRSIFFYK

pLDDT: mean 84.51, std 9.84, range [59.81, 97.94]